Protein AF-A0A5E6NV94-F1 (afdb_monomer)

Sequence (169 aa):
MAYGTLNKLSARTQDKKYQQLAQQLLSSFSTQINQAPSAHASIVKNYSNKQQGALTKTVYAYDGRIKIQSNHNQVILNIEKGWHINANKVLQKSSIATQLLSDNIKTINYPQAKRINLGFSQEKLAVYDEKITFNFSLKDEKFALAKLTLQACSDKVCLPPQQITLLLN

Foldseek 3Di:
DLLLVLVQQCQQAVDCVSVVVSVVVCVVCVVVCVVCVPVVVVNVVSVCCVVVPPQDQWDAPDNRQWIWGADAQKIKIFGHPQKKKADQDWPDPPHDHWDKDWPFWPDKDWDAFDWDDQPPDPDITTIGHGMTMIGTDTNDDDKTWIWTWIWMDGSPDIDDIDIDIHIHD

Radius of gyration: 18.82 Å; Cα contacts (8 Å, |Δi|>4): 315; chains: 1; bounding box: 45×42×49 Å

Solvent-accessible surface area (backbone atoms only — not comparable to full-atom values): 9165 Å² total; per-residue (Å²): 98,67,54,48,50,24,47,51,49,18,69,31,59,69,43,62,66,32,47,52,53,29,49,53,53,50,62,76,43,42,69,58,37,72,77,38,47,76,86,33,41,61,50,54,52,42,49,49,29,66,77,73,56,64,90,47,49,64,52,58,42,78,64,51,44,29,40,38,32,44,43,7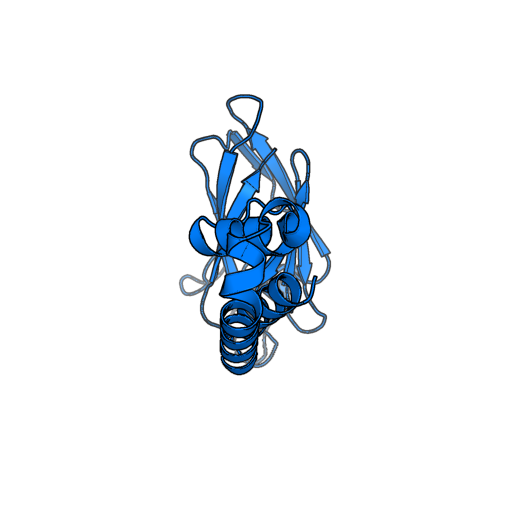7,41,31,40,38,38,42,32,38,89,74,37,33,30,38,16,66,68,54,71,52,92,88,56,57,43,32,43,80,46,42,95,47,55,64,46,76,48,71,64,87,61,47,77,43,76,45,96,88,45,97,56,64,41,27,27,44,50,44,74,47,56,34,40,44,42,57,69,63,96,71,64,40,71,28,43,37,34,38,24,46,29,45,84,86,52,70,54,77,71,46,80,42,82,38,50,42,64

Secondary structure (DSSP, 8-state):
-HHHHHHHHHHHH--HHHHHHHHHHHHHTHHHHHH-TTTTHHHHHHHHHHHH----SEEEEGGGTEEEEEETTEEEEEEPTT-EEE-SS-SSTTS---EEE-TTEEEEEPPPPEEE--TT-SS-EEEEESEEEEEEEESSSS-EEEEEEE-EE-SS-BPPPEEEEEEE-

Nearest PDB structures (foldseek):
  1jzd-assembly1_C  TM=7.364E-01  e=5.173E-06  Escherichia coli
  6c29-assembly3_C  TM=7.016E-01  e=5.826E-05  Proteus mirabilis HI4320
  5ln8-assembly2_B  TM=3.111E-01  e=1.884E-02  Yersinia enterocolitica
  4weu-assembly1_B  TM=4.042E-01  e=4.843E-01  Escherichia coli
  7u06-assembly1_c  TM=2.983E-01  e=1.815E+00  Saccharomyces cerevisiae

Structure (mmCIF, N/CA/C/O backbone):
data_AF-A0A5E6NV94-F1
#
_entry.id   AF-A0A5E6NV94-F1
#
loop_
_atom_site.group_PDB
_atom_site.id
_atom_site.type_symbol
_atom_site.label_atom_id
_atom_site.label_alt_id
_atom_site.label_comp_id
_atom_site.label_asym_id
_atom_site.label_entity_id
_atom_site.label_seq_id
_atom_site.pdbx_PDB_ins_code
_atom_site.Cartn_x
_atom_site.Cartn_y
_atom_site.Cartn_z
_atom_site.occupancy
_atom_site.B_iso_or_equiv
_atom_site.auth_seq_id
_atom_site.auth_comp_id
_atom_site.auth_asym_id
_atom_site.auth_atom_id
_atom_site.pdbx_PDB_model_num
ATOM 1 N N . MET A 1 1 ? 10.518 -8.932 -20.656 1.00 71.38 1 MET A N 1
ATOM 2 C CA . MET A 1 1 ? 9.073 -9.168 -20.414 1.00 71.38 1 MET A CA 1
ATOM 3 C C . MET A 1 1 ? 8.847 -10.242 -19.341 1.00 71.38 1 MET A C 1
ATOM 5 O O . MET A 1 1 ? 8.480 -9.866 -18.236 1.00 71.38 1 MET A O 1
ATOM 9 N N . ALA A 1 2 ? 9.158 -11.526 -19.579 1.00 89.06 2 ALA A N 1
ATOM 10 C CA . ALA A 1 2 ? 8.872 -12.619 -18.629 1.00 89.06 2 ALA A CA 1
ATOM 11 C C . ALA A 1 2 ? 9.585 -12.513 -17.259 1.00 89.06 2 ALA A C 1
ATOM 13 O O . ALA A 1 2 ? 8.926 -12.624 -16.228 1.00 89.06 2 ALA A O 1
ATOM 14 N N . TYR A 1 3 ? 10.891 -12.202 -17.223 1.00 91.00 3 TYR A N 1
ATOM 15 C CA . TYR A 1 3 ? 11.650 -12.041 -15.965 1.00 91.00 3 TYR A CA 1
ATOM 16 C C . TYR A 1 3 ? 11.013 -11.009 -15.017 1.00 91.00 3 TYR A C 1
ATOM 18 O O . TYR A 1 3 ? 10.842 -11.254 -13.824 1.00 91.00 3 TYR A O 1
ATOM 26 N N . GLY A 1 4 ? 10.615 -9.852 -15.556 1.00 89.19 4 GLY A N 1
ATOM 27 C CA . GLY A 1 4 ? 9.943 -8.807 -14.781 1.00 89.19 4 GLY A CA 1
ATOM 28 C C . GLY A 1 4 ? 8.589 -9.264 -14.229 1.00 89.19 4 GLY A C 1
ATOM 29 O O . GLY A 1 4 ? 8.284 -8.999 -13.069 1.00 89.19 4 GLY A O 1
ATOM 30 N N . THR A 1 5 ? 7.795 -9.984 -15.026 1.00 92.12 5 THR A N 1
ATOM 31 C CA . THR A 1 5 ? 6.498 -10.533 -14.597 1.00 92.12 5 THR A CA 1
ATOM 32 C C . THR A 1 5 ? 6.652 -11.548 -13.468 1.00 92.12 5 THR A C 1
ATOM 34 O O . THR A 1 5 ? 5.945 -11.448 -12.470 1.00 92.12 5 THR A O 1
ATOM 37 N N . LEU A 1 6 ? 7.606 -12.474 -13.576 1.00 93.94 6 LEU A N 1
ATOM 38 C CA . LEU A 1 6 ? 7.859 -13.486 -12.547 1.00 93.94 6 LEU A CA 1
ATOM 39 C C . LEU A 1 6 ? 8.279 -12.852 -11.215 1.00 93.94 6 LEU A C 1
ATOM 41 O O . LEU A 1 6 ? 7.753 -13.215 -10.167 1.00 93.94 6 LEU A O 1
ATOM 45 N N . ASN A 1 7 ? 9.143 -11.833 -11.243 1.00 90.12 7 ASN A N 1
ATOM 46 C CA . ASN A 1 7 ? 9.500 -11.103 -10.023 1.00 90.12 7 ASN A CA 1
ATOM 47 C C . ASN A 1 7 ? 8.309 -10.358 -9.409 1.00 90.12 7 ASN A C 1
ATOM 49 O O . ASN A 1 7 ? 8.166 -10.351 -8.189 1.00 90.12 7 ASN A O 1
ATOM 53 N N . LYS A 1 8 ? 7.428 -9.769 -10.230 1.00 89.50 8 LYS A N 1
ATOM 54 C CA . LYS A 1 8 ? 6.193 -9.133 -9.742 1.00 89.50 8 LYS A CA 1
ATOM 55 C C . LYS A 1 8 ? 5.244 -10.146 -9.100 1.00 89.50 8 LYS A C 1
ATOM 57 O O . LYS A 1 8 ? 4.669 -9.845 -8.061 1.00 89.50 8 LYS A O 1
ATOM 62 N N . LEU A 1 9 ? 5.085 -11.328 -9.696 1.00 91.19 9 LEU A N 1
ATOM 63 C CA . LEU A 1 9 ? 4.256 -12.402 -9.140 1.00 91.19 9 LEU A CA 1
ATOM 64 C C . LEU A 1 9 ? 4.828 -12.931 -7.826 1.00 91.19 9 LEU A C 1
ATOM 66 O O . LEU A 1 9 ? 4.081 -13.060 -6.861 1.00 91.19 9 LEU A O 1
ATOM 70 N N . SER A 1 10 ? 6.142 -13.157 -7.766 1.00 90.44 10 SER A N 1
ATOM 71 C CA . SER A 1 10 ? 6.836 -13.563 -6.541 1.00 90.44 10 SER A CA 1
ATOM 72 C C . SER A 1 10 ? 6.648 -12.539 -5.419 1.00 90.44 10 SER A C 1
ATOM 74 O O . SER A 1 10 ? 6.201 -12.902 -4.339 1.00 90.44 10 SER A O 1
ATOM 76 N N . ALA A 1 11 ? 6.894 -11.251 -5.688 1.00 84.75 11 ALA A N 1
ATOM 77 C CA . ALA A 1 11 ? 6.720 -10.191 -4.694 1.00 84.75 11 ALA A CA 1
ATOM 78 C C . ALA A 1 11 ? 5.261 -10.038 -4.243 1.00 84.75 11 ALA A C 1
ATOM 80 O O . ALA A 1 11 ? 5.000 -9.750 -3.078 1.00 84.75 11 ALA A O 1
ATOM 81 N N . ARG A 1 12 ? 4.307 -10.231 -5.161 1.00 88.06 12 ARG A N 1
ATOM 82 C CA . ARG A 1 12 ? 2.884 -10.144 -4.846 1.00 88.06 12 ARG A CA 1
ATOM 83 C C . ARG A 1 12 ? 2.443 -11.306 -3.970 1.00 88.06 12 ARG A C 1
ATOM 85 O O . ARG A 1 12 ? 1.905 -11.033 -2.919 1.00 88.06 12 ARG A O 1
ATOM 92 N N . THR A 1 13 ? 2.665 -12.543 -4.411 1.00 88.06 13 THR A N 1
ATOM 93 C CA . THR A 1 13 ? 2.068 -13.771 -3.843 1.00 88.06 13 THR A CA 1
ATOM 94 C C . THR A 1 13 ? 2.914 -14.461 -2.776 1.00 88.06 13 THR A C 1
ATOM 96 O O . THR A 1 13 ? 2.458 -15.426 -2.176 1.00 88.06 13 THR A O 1
ATOM 99 N N . GLN A 1 14 ? 4.178 -14.054 -2.618 1.00 82.75 14 GLN A N 1
ATOM 100 C CA . GLN A 1 14 ? 5.177 -14.736 -1.785 1.00 82.75 14 GLN A CA 1
ATOM 101 C C . GLN A 1 14 ? 5.457 -16.202 -2.184 1.00 82.75 14 GLN A C 1
ATOM 103 O O . GLN A 1 14 ? 6.173 -16.914 -1.478 1.00 82.75 14 GLN A O 1
ATOM 108 N N . ASP A 1 15 ? 4.968 -16.658 -3.344 1.00 90.94 15 ASP A N 1
ATOM 109 C CA . ASP A 1 15 ? 5.243 -17.998 -3.858 1.00 90.94 15 ASP A CA 1
ATOM 110 C C . ASP A 1 15 ? 6.668 -18.075 -4.440 1.00 90.94 15 ASP A C 1
ATOM 112 O O . ASP A 1 15 ? 7.033 -17.396 -5.414 1.00 90.94 15 ASP A O 1
ATOM 116 N N . LYS A 1 16 ? 7.484 -18.947 -3.834 1.00 90.88 16 LYS A N 1
ATOM 117 C CA . LYS A 1 16 ? 8.885 -19.188 -4.209 1.00 90.88 16 LYS A CA 1
ATOM 118 C C . LYS A 1 16 ? 9.030 -19.768 -5.615 1.00 90.88 16 LYS A C 1
ATOM 120 O O . LYS A 1 16 ? 10.075 -19.562 -6.235 1.00 90.88 16 LYS A O 1
ATOM 125 N N . LYS A 1 17 ? 8.000 -20.419 -6.163 1.00 96.00 17 LYS A N 1
ATOM 126 C CA . LYS A 1 17 ? 8.008 -20.956 -7.530 1.00 96.00 17 LYS A CA 1
ATOM 127 C C . LYS A 1 17 ? 8.316 -19.868 -8.554 1.00 96.00 17 LYS A C 1
ATOM 129 O O . LYS A 1 17 ? 9.139 -20.066 -9.443 1.00 96.00 17 LYS A O 1
ATOM 134 N N . TYR A 1 18 ? 7.712 -18.687 -8.418 1.00 94.88 18 TYR A N 1
ATOM 135 C CA . TYR A 1 18 ? 7.960 -17.582 -9.347 1.00 94.88 18 TYR A CA 1
ATOM 136 C C . TYR A 1 18 ? 9.384 -17.034 -9.233 1.00 94.88 18 TYR A C 1
ATOM 138 O O . TYR A 1 18 ? 9.974 -16.643 -10.241 1.00 94.88 18 TYR A O 1
ATOM 146 N N . GLN A 1 19 ? 9.961 -17.039 -8.029 1.00 91.62 19 GLN A N 1
ATOM 147 C CA . GLN A 1 19 ? 11.359 -16.667 -7.832 1.00 91.62 19 GLN A CA 1
ATOM 148 C C . GLN A 1 19 ? 12.303 -17.666 -8.510 1.00 91.62 19 GLN A C 1
ATOM 150 O O . GLN A 1 19 ? 13.243 -17.241 -9.183 1.00 91.62 19 GLN A O 1
ATOM 155 N N . GLN A 1 20 ? 12.041 -18.967 -8.368 1.00 95.00 20 GLN A N 1
ATOM 156 C CA . GLN A 1 20 ? 12.821 -20.026 -9.012 1.00 95.00 20 GLN A CA 1
ATOM 157 C C . GLN A 1 20 ? 12.749 -19.920 -10.537 1.00 95.00 20 GLN A C 1
ATOM 159 O O . GLN A 1 20 ? 13.785 -19.893 -11.196 1.00 95.00 20 GLN A O 1
ATOM 164 N N . LEU A 1 21 ? 11.547 -19.747 -11.094 1.00 96.56 21 LEU A N 1
ATOM 165 C CA . LEU A 1 21 ? 11.356 -19.536 -12.532 1.00 96.56 21 LEU A CA 1
ATOM 166 C C . LEU A 1 21 ? 12.090 -18.279 -13.027 1.00 96.56 21 LEU A C 1
ATOM 168 O O . LEU A 1 21 ? 12.693 -18.296 -14.098 1.00 96.56 21 LEU A O 1
ATOM 172 N N . ALA A 1 22 ? 12.076 -17.184 -12.256 1.00 94.38 22 ALA A N 1
ATOM 173 C CA . ALA A 1 22 ? 12.803 -15.967 -12.617 1.00 94.38 22 ALA A CA 1
ATOM 174 C C . ALA A 1 22 ? 14.323 -16.195 -12.649 1.00 94.38 22 ALA A C 1
ATOM 176 O O . ALA A 1 22 ? 14.994 -15.682 -13.544 1.00 94.38 22 ALA A O 1
ATOM 177 N N . GLN A 1 23 ? 14.861 -16.956 -11.691 1.00 93.06 23 GLN A N 1
ATOM 178 C CA . GLN A 1 23 ? 16.282 -17.311 -11.643 1.00 93.06 23 GLN A CA 1
ATOM 179 C C . GLN A 1 23 ? 16.667 -18.236 -12.800 1.00 93.06 23 GLN A C 1
ATOM 181 O O . GLN A 1 23 ? 17.631 -17.942 -13.497 1.00 93.06 23 GLN A O 1
ATOM 186 N N . GLN A 1 24 ? 15.878 -19.276 -13.075 1.00 95.31 24 GLN A N 1
ATOM 187 C CA . GLN A 1 24 ? 16.098 -20.182 -14.208 1.00 95.31 24 GLN A CA 1
ATOM 188 C C . GLN A 1 24 ? 16.103 -19.438 -15.545 1.00 95.31 24 GLN A C 1
ATOM 190 O O . GLN A 1 24 ? 16.981 -19.661 -16.381 1.00 95.31 24 GLN A O 1
ATOM 195 N N . LEU A 1 25 ? 15.159 -18.510 -15.732 1.00 93.94 25 LEU A N 1
ATOM 196 C CA . LEU A 1 25 ? 15.114 -17.669 -16.921 1.00 93.94 25 LEU A CA 1
ATOM 197 C C . LEU A 1 25 ? 16.363 -16.783 -17.022 1.00 93.94 25 LEU A C 1
ATOM 199 O O . LEU A 1 25 ? 16.961 -16.696 -18.086 1.00 93.94 25 LEU A O 1
ATOM 203 N N . LEU A 1 26 ? 16.792 -16.147 -15.930 1.00 92.56 26 LEU A N 1
ATOM 204 C CA . LEU A 1 26 ? 18.000 -15.319 -15.943 1.00 92.56 26 LEU A CA 1
ATOM 205 C C . LEU A 1 26 ? 19.254 -16.142 -16.282 1.00 92.56 26 LEU A C 1
ATOM 207 O O . LEU A 1 26 ? 20.058 -15.708 -17.101 1.00 92.56 26 LEU A O 1
ATOM 211 N N . SER A 1 27 ? 19.394 -17.335 -15.699 1.00 93.25 27 SER A N 1
ATOM 212 C CA . SER A 1 27 ? 20.512 -18.244 -15.968 1.00 93.25 27 SER A CA 1
ATOM 213 C C . SER A 1 27 ? 20.540 -18.703 -17.426 1.00 93.25 27 SER A C 1
ATOM 215 O O . SER A 1 27 ? 21.598 -18.651 -18.052 1.00 93.25 27 SER A O 1
ATOM 217 N N . SER A 1 28 ? 19.383 -19.068 -17.989 1.00 94.06 28 SER A N 1
ATOM 218 C CA . SER A 1 28 ? 19.269 -19.573 -19.369 1.00 94.06 28 SER A CA 1
ATOM 219 C C . SER A 1 28 ? 19.654 -18.531 -20.427 1.00 94.06 28 SER A C 1
ATOM 221 O O . SER A 1 28 ? 20.147 -18.891 -21.489 1.00 94.06 28 SER A O 1
ATOM 223 N N . PHE A 1 29 ? 19.463 -17.241 -20.131 1.00 91.12 29 PHE A N 1
ATOM 224 C CA . PHE A 1 29 ? 19.753 -16.129 -21.046 1.00 91.12 29 PHE A CA 1
ATOM 225 C C . PHE A 1 29 ? 21.039 -15.360 -20.687 1.00 91.12 29 PHE A C 1
ATOM 227 O O . PHE A 1 29 ? 21.355 -14.354 -21.321 1.00 91.12 29 PHE A O 1
ATOM 234 N N . SER A 1 30 ? 21.799 -15.804 -19.680 1.00 92.06 30 SER A N 1
ATOM 235 C CA . SER A 1 30 ? 22.941 -15.060 -19.122 1.00 92.06 30 SER A CA 1
ATOM 236 C C . SER A 1 30 ? 24.011 -14.705 -20.163 1.00 92.06 30 SER A C 1
ATOM 238 O O . SER A 1 30 ? 24.410 -13.545 -20.266 1.00 92.06 30 SER A O 1
ATOM 240 N N . THR A 1 31 ? 24.415 -15.664 -20.998 1.00 94.69 31 THR A N 1
ATOM 241 C CA . THR A 1 31 ? 25.402 -15.445 -22.067 1.00 94.69 31 THR A CA 1
ATOM 242 C C . THR A 1 31 ? 24.922 -14.415 -23.090 1.00 94.69 31 THR A C 1
ATOM 244 O O . THR A 1 31 ? 25.665 -13.504 -23.443 1.00 94.69 31 THR A O 1
ATOM 247 N N . GLN A 1 32 ? 23.663 -14.506 -23.523 1.00 93.31 32 GLN A N 1
ATOM 248 C CA . GLN A 1 32 ? 23.080 -13.593 -24.514 1.00 93.31 32 GLN A CA 1
ATOM 249 C C . GLN A 1 32 ? 22.924 -12.171 -23.959 1.00 93.31 32 GLN A C 1
ATOM 251 O O . GLN A 1 32 ? 23.158 -11.195 -24.672 1.00 93.31 32 GLN A O 1
ATOM 256 N N . ILE A 1 33 ? 22.581 -12.044 -22.672 1.00 92.38 33 ILE A N 1
ATOM 257 C CA . ILE A 1 33 ? 22.523 -10.754 -21.975 1.00 92.38 33 ILE A CA 1
ATOM 258 C C . ILE A 1 33 ? 23.914 -10.122 -21.917 1.00 92.38 33 ILE A C 1
ATOM 260 O O . ILE A 1 33 ? 24.035 -8.934 -22.195 1.00 92.38 33 ILE A O 1
ATOM 264 N N . ASN A 1 34 ? 24.954 -10.896 -21.596 1.00 92.00 34 ASN A N 1
ATOM 265 C CA . ASN A 1 34 ? 26.326 -10.386 -21.523 1.00 92.00 34 ASN A CA 1
ATOM 266 C C . ASN A 1 34 ? 26.868 -9.966 -22.898 1.00 92.00 34 ASN A C 1
ATOM 268 O O . ASN A 1 34 ? 27.568 -8.964 -22.994 1.00 92.00 34 ASN A O 1
ATOM 272 N N . GLN A 1 35 ? 26.528 -10.704 -23.958 1.00 95.44 35 GLN A N 1
ATOM 273 C CA . GLN A 1 35 ? 26.955 -10.399 -25.328 1.00 95.44 35 GLN A CA 1
ATOM 274 C C . GLN A 1 35 ? 26.223 -9.192 -25.928 1.00 95.44 35 GLN A C 1
ATOM 276 O O . GLN A 1 35 ? 26.827 -8.408 -26.655 1.00 95.44 35 GLN A O 1
ATOM 281 N N . ALA A 1 36 ? 24.931 -9.023 -25.627 1.00 93.56 36 ALA A N 1
ATOM 282 C CA . ALA A 1 36 ? 24.119 -7.918 -26.133 1.00 93.56 36 ALA A CA 1
ATOM 283 C C . ALA A 1 36 ? 23.174 -7.352 -25.049 1.00 93.56 36 ALA A C 1
ATOM 285 O O . ALA A 1 36 ? 21.957 -7.591 -25.089 1.00 93.56 36 ALA A O 1
ATOM 286 N N . PRO A 1 37 ? 23.693 -6.559 -24.089 1.00 87.81 37 PRO A N 1
ATOM 287 C CA . PRO A 1 37 ? 22.893 -6.035 -22.979 1.00 87.81 37 PRO A CA 1
ATOM 288 C C . PRO A 1 37 ? 21.750 -5.120 -23.429 1.00 87.81 37 PRO A C 1
ATOM 290 O O . PRO A 1 37 ? 20.662 -5.157 -22.855 1.00 87.81 37 PRO A O 1
ATOM 293 N N . SER A 1 38 ? 21.969 -4.321 -24.478 1.00 90.94 38 SER A N 1
ATOM 294 C CA . SER A 1 38 ? 20.970 -3.397 -25.033 1.00 90.94 38 SER A CA 1
ATOM 295 C C . SER A 1 38 ? 19.784 -4.132 -25.664 1.00 90.94 38 SER A C 1
ATOM 297 O O . SER A 1 38 ? 18.638 -3.750 -25.426 1.00 90.94 38 SER A O 1
ATOM 299 N N . ALA A 1 39 ? 20.030 -5.245 -26.365 1.00 91.69 39 ALA A N 1
ATOM 300 C CA . ALA A 1 39 ? 18.979 -6.119 -26.897 1.00 91.69 39 ALA A CA 1
ATOM 301 C C . ALA A 1 39 ? 18.122 -6.753 -25.781 1.00 91.69 39 ALA A C 1
ATOM 303 O O . ALA A 1 39 ? 16.958 -7.092 -25.989 1.00 91.69 39 ALA A O 1
ATOM 304 N N . HIS A 1 40 ? 18.669 -6.840 -24.564 1.00 90.88 40 HIS A N 1
ATOM 305 C CA . HIS A 1 40 ? 18.010 -7.382 -23.377 1.00 90.88 40 HIS A CA 1
ATOM 306 C C . HIS A 1 40 ? 17.746 -6.320 -22.299 1.00 90.88 40 HIS A C 1
ATOM 308 O O . HIS A 1 40 ? 17.541 -6.663 -21.129 1.00 90.88 40 HIS A O 1
ATOM 314 N N . ALA A 1 41 ? 17.676 -5.035 -22.671 1.00 89.62 41 ALA A N 1
ATOM 315 C CA . ALA A 1 41 ? 17.557 -3.915 -21.732 1.00 89.62 41 ALA A CA 1
ATOM 316 C C . ALA A 1 41 ? 16.384 -4.067 -20.746 1.00 89.62 41 ALA A C 1
ATOM 318 O O . ALA A 1 41 ? 16.473 -3.669 -19.586 1.00 89.62 41 ALA A O 1
ATOM 319 N N . SER A 1 42 ? 15.288 -4.712 -21.169 1.00 89.06 42 SER A N 1
ATOM 320 C CA . SER A 1 42 ? 14.162 -5.046 -20.288 1.00 89.06 42 SER A CA 1
ATOM 321 C C . SER A 1 42 ? 14.576 -5.953 -19.123 1.00 89.06 42 SER A C 1
ATOM 323 O O . SER A 1 42 ? 14.164 -5.707 -17.989 1.00 89.06 42 SER A O 1
ATOM 325 N N . ILE A 1 43 ? 15.369 -7.000 -19.368 1.00 89.50 43 ILE A N 1
ATOM 326 C CA . ILE A 1 43 ? 15.832 -7.920 -18.319 1.00 89.50 43 ILE A CA 1
ATOM 327 C C . ILE A 1 43 ? 16.808 -7.192 -17.399 1.00 89.50 43 ILE A C 1
ATOM 329 O O . ILE A 1 43 ? 16.603 -7.217 -16.189 1.00 89.50 43 ILE A O 1
ATOM 333 N N . VAL A 1 44 ? 17.779 -6.468 -17.963 1.00 88.56 44 VAL A N 1
ATOM 334 C CA . VAL A 1 44 ? 18.774 -5.695 -17.200 1.00 88.56 44 VAL A CA 1
ATOM 335 C C . VAL A 1 44 ? 18.099 -4.676 -16.278 1.00 88.56 44 VAL A C 1
ATOM 337 O O . VAL A 1 44 ? 18.355 -4.666 -15.075 1.00 88.56 44 VAL A O 1
ATOM 340 N N . LYS A 1 45 ? 17.147 -3.891 -16.800 1.00 88.50 45 LYS A N 1
ATOM 341 C CA . LYS A 1 45 ? 16.356 -2.936 -16.010 1.00 88.50 45 LYS A CA 1
ATOM 342 C C . LYS A 1 45 ? 15.591 -3.621 -14.881 1.00 88.50 45 LYS A C 1
ATOM 344 O O . LYS A 1 45 ? 15.623 -3.162 -13.747 1.00 88.50 45 LYS A O 1
ATOM 349 N N . ASN A 1 46 ? 14.888 -4.718 -15.168 1.00 88.00 46 ASN A N 1
ATOM 350 C CA . ASN A 1 46 ? 14.122 -5.427 -14.139 1.00 88.00 46 ASN A CA 1
ATOM 351 C C . ASN A 1 46 ? 15.029 -6.126 -13.111 1.00 88.00 46 ASN A C 1
ATOM 353 O O . ASN A 1 46 ? 14.619 -6.290 -11.965 1.00 88.00 46 ASN A O 1
ATOM 357 N N . TYR A 1 47 ? 16.240 -6.537 -13.496 1.00 87.94 47 TYR A N 1
ATOM 358 C CA . TYR A 1 47 ? 17.235 -7.104 -12.589 1.00 87.94 47 TYR A CA 1
ATOM 359 C C . TYR A 1 47 ? 17.785 -6.036 -11.642 1.00 87.94 47 TYR A C 1
ATOM 361 O O . TYR A 1 47 ? 17.707 -6.216 -10.430 1.00 87.94 47 TYR A O 1
ATOM 369 N N . SER A 1 48 ? 18.228 -4.894 -12.177 1.00 85.56 48 SER A N 1
ATOM 370 C CA . SER A 1 48 ? 18.647 -3.730 -11.383 1.00 85.56 48 SER A CA 1
ATOM 371 C C . SER A 1 48 ? 17.536 -3.277 -10.430 1.00 85.56 48 SER A C 1
ATOM 373 O O . SER A 1 48 ? 17.768 -3.197 -9.228 1.00 85.56 48 SER A O 1
ATOM 375 N N . ASN A 1 49 ? 16.301 -3.134 -10.922 1.00 84.31 49 ASN A N 1
ATOM 376 C CA . ASN A 1 49 ? 15.130 -2.808 -10.103 1.00 84.31 49 ASN A CA 1
ATOM 377 C C . ASN A 1 49 ? 14.875 -3.814 -8.968 1.00 84.31 49 ASN A C 1
ATOM 379 O O . ASN A 1 49 ? 14.394 -3.429 -7.908 1.00 84.31 49 ASN A O 1
ATOM 383 N N . LYS A 1 50 ? 15.138 -5.109 -9.181 1.00 80.81 50 LYS A N 1
ATOM 384 C CA . LYS A 1 50 ? 14.990 -6.123 -8.128 1.00 80.81 50 LYS A CA 1
ATOM 385 C C . LYS A 1 50 ? 16.065 -5.970 -7.053 1.00 80.81 50 LYS A C 1
ATOM 387 O O . LYS A 1 50 ? 15.747 -6.111 -5.880 1.00 80.81 50 LYS A O 1
ATOM 392 N N . GLN A 1 51 ? 17.307 -5.698 -7.455 1.00 78.94 51 GLN A N 1
ATOM 393 C CA . GLN A 1 51 ? 18.441 -5.574 -6.535 1.00 78.94 51 GLN A CA 1
ATOM 394 C C . GLN A 1 51 ? 18.409 -4.268 -5.736 1.00 78.94 51 GLN A C 1
ATOM 396 O O . GLN A 1 51 ? 18.702 -4.261 -4.548 1.00 78.94 51 GLN A O 1
ATOM 401 N N . GLN A 1 52 ? 18.042 -3.164 -6.385 1.00 73.88 52 GLN A N 1
ATOM 402 C CA . GLN A 1 52 ? 18.080 -1.816 -5.806 1.00 73.88 52 GLN A CA 1
ATOM 403 C C . GLN A 1 52 ? 16.719 -1.355 -5.263 1.00 73.88 52 GLN A C 1
ATOM 405 O O . GLN A 1 52 ? 16.628 -0.309 -4.628 1.00 73.88 52 GLN A O 1
ATOM 410 N N . GLY A 1 53 ? 15.658 -2.130 -5.502 1.00 66.12 53 GLY A N 1
ATOM 411 C CA . GLY A 1 53 ? 14.283 -1.702 -5.277 1.00 66.12 53 GLY A CA 1
ATOM 412 C C . GLY A 1 53 ? 13.761 -0.861 -6.444 1.00 66.12 53 GLY A C 1
ATOM 413 O O . GLY A 1 53 ? 14.437 0.006 -6.993 1.00 66.12 53 GLY A O 1
ATOM 414 N N . ALA A 1 54 ? 12.527 -1.130 -6.861 1.00 66.06 54 ALA A N 1
ATOM 415 C CA . ALA A 1 54 ? 11.903 -0.407 -7.956 1.00 66.06 54 ALA A CA 1
ATOM 416 C C . ALA A 1 54 ? 11.160 0.823 -7.414 1.00 66.06 54 ALA A C 1
ATOM 418 O O . ALA A 1 54 ? 10.223 0.679 -6.627 1.00 66.06 54 ALA A O 1
ATOM 419 N N . LEU A 1 55 ? 11.506 2.022 -7.892 1.00 66.69 55 LEU A N 1
ATOM 420 C CA . LEU A 1 55 ? 10.726 3.244 -7.658 1.00 66.69 55 LEU A CA 1
ATOM 421 C C . LEU A 1 55 ? 9.453 3.214 -8.514 1.00 66.69 55 LEU A C 1
ATOM 423 O O . LEU A 1 55 ? 9.350 3.858 -9.558 1.00 66.69 55 LEU A O 1
ATOM 427 N N . THR A 1 56 ? 8.494 2.378 -8.126 1.00 73.31 56 THR A N 1
ATOM 428 C CA . THR A 1 56 ? 7.223 2.252 -8.841 1.00 73.31 56 THR A CA 1
ATOM 429 C C . THR A 1 56 ? 6.162 3.129 -8.195 1.00 73.31 56 THR A C 1
ATOM 431 O O . THR A 1 56 ? 6.035 3.177 -6.974 1.00 73.31 56 THR A O 1
ATOM 434 N N . LYS A 1 57 ? 5.328 3.750 -9.029 1.00 85.62 57 LYS A N 1
ATOM 435 C CA . LYS A 1 57 ? 4.107 4.431 -8.582 1.00 85.62 57 LYS A CA 1
ATOM 436 C C . LYS A 1 57 ? 2.980 3.464 -8.223 1.00 85.62 57 LYS A C 1
ATOM 438 O O . LYS A 1 57 ? 1.895 3.907 -7.875 1.00 85.62 57 LYS A O 1
ATOM 443 N N . THR A 1 58 ? 3.161 2.151 -8.376 1.00 90.69 58 THR A N 1
ATOM 444 C CA . THR A 1 58 ? 2.121 1.160 -8.076 1.00 90.69 58 THR A CA 1
ATOM 445 C C . THR A 1 58 ? 2.732 -0.081 -7.461 1.00 90.69 58 THR A C 1
ATOM 447 O O . THR A 1 58 ? 3.434 -0.833 -8.134 1.00 90.69 58 THR A O 1
ATOM 450 N N . VAL A 1 59 ? 2.383 -0.322 -6.207 1.00 91.56 59 VAL A N 1
ATOM 451 C CA . VAL A 1 59 ? 2.812 -1.480 -5.428 1.00 91.56 59 VAL A CA 1
ATOM 452 C C . VAL A 1 59 ? 1.593 -2.250 -4.931 1.00 91.56 59 VAL A C 1
ATOM 454 O O . VAL A 1 59 ? 0.459 -1.769 -4.990 1.00 91.56 59 VAL A O 1
ATOM 457 N N . TYR A 1 60 ? 1.826 -3.473 -4.475 1.00 92.62 60 TYR A N 1
ATOM 458 C CA . TYR A 1 60 ? 0.786 -4.353 -3.965 1.00 92.62 60 TYR A CA 1
ATOM 459 C C . TYR A 1 60 ? 1.185 -4.861 -2.586 1.00 92.62 60 TYR A C 1
ATOM 461 O O . TYR A 1 60 ? 2.358 -5.149 -2.363 1.00 92.62 60 TYR A O 1
ATOM 469 N N . ALA A 1 61 ? 0.205 -4.983 -1.700 1.00 93.12 61 ALA A N 1
ATOM 470 C CA . ALA A 1 61 ? 0.351 -5.575 -0.378 1.00 93.12 61 ALA A CA 1
ATOM 471 C C . ALA A 1 61 ? -0.581 -6.781 -0.243 1.00 93.12 61 ALA A C 1
ATOM 473 O O . ALA A 1 61 ? -1.567 -6.885 -0.984 1.00 93.12 61 ALA A O 1
ATOM 474 N N . TYR A 1 62 ? -0.271 -7.659 0.713 1.00 94.06 62 TYR A N 1
ATOM 475 C CA . TYR A 1 62 ? -1.114 -8.799 1.094 1.00 94.06 62 TYR A CA 1
ATOM 476 C C . TYR A 1 62 ? -1.608 -9.627 -0.090 1.00 94.06 62 TYR A C 1
ATOM 478 O O . TYR A 1 62 ? -2.801 -9.649 -0.366 1.00 94.06 62 TYR A O 1
ATOM 486 N N . ASP A 1 63 ? -0.711 -10.250 -0.850 1.00 88.50 63 ASP A N 1
ATOM 487 C CA . ASP A 1 63 ? -1.094 -11.124 -1.970 1.00 88.50 63 ASP A CA 1
ATOM 488 C C . ASP A 1 63 ? -1.895 -10.432 -3.081 1.00 88.50 63 ASP A C 1
ATOM 490 O O . ASP A 1 63 ? -2.551 -11.065 -3.902 1.00 88.50 63 ASP A O 1
ATOM 494 N N . GLY A 1 64 ? -1.787 -9.102 -3.166 1.00 89.12 64 GLY A N 1
ATOM 495 C CA . GLY A 1 64 ? -2.487 -8.296 -4.161 1.00 89.12 64 GLY A CA 1
ATOM 496 C C . GLY A 1 64 ? -3.854 -7.791 -3.721 1.00 89.12 64 GLY A C 1
ATOM 497 O O . GLY A 1 64 ? -4.460 -7.049 -4.494 1.00 89.12 64 GLY A O 1
ATOM 498 N N . ARG A 1 65 ? -4.284 -8.112 -2.496 1.00 95.50 65 ARG A N 1
ATOM 499 C CA . ARG A 1 65 ? -5.542 -7.653 -1.889 1.00 95.50 65 ARG A CA 1
ATOM 500 C C . ARG A 1 65 ? -5.608 -6.142 -1.749 1.00 95.50 65 ARG A C 1
ATOM 502 O O . ARG A 1 65 ? -6.691 -5.571 -1.722 1.00 95.50 65 ARG A O 1
ATOM 509 N N . ILE A 1 66 ? -4.452 -5.486 -1.659 1.00 97.56 66 ILE A N 1
ATOM 510 C CA . ILE A 1 66 ? -4.371 -4.029 -1.636 1.00 97.56 66 ILE A CA 1
ATOM 511 C C . ILE A 1 66 ? -3.457 -3.562 -2.760 1.00 97.56 66 ILE A C 1
ATOM 513 O O . ILE A 1 66 ? -2.268 -3.883 -2.795 1.00 97.56 66 ILE A O 1
ATOM 517 N N . LYS A 1 67 ? -4.012 -2.769 -3.676 1.00 97.06 67 LYS A N 1
ATOM 518 C CA . LYS A 1 67 ? -3.263 -2.028 -4.693 1.00 97.06 67 LYS A CA 1
ATOM 519 C C . LYS A 1 67 ? -3.029 -0.610 -4.197 1.00 97.06 67 LYS A C 1
ATOM 521 O O . LYS A 1 67 ? -3.993 0.117 -3.974 1.00 97.06 67 LYS A O 1
ATOM 526 N N . ILE A 1 68 ? -1.770 -0.205 -4.098 1.00 97.12 68 ILE A N 1
ATOM 527 C CA . ILE A 1 68 ? -1.359 1.116 -3.619 1.00 97.12 68 ILE A CA 1
ATOM 528 C C . ILE A 1 68 ? -0.757 1.879 -4.790 1.00 97.12 68 ILE A C 1
ATOM 530 O O . ILE A 1 68 ? 0.137 1.374 -5.470 1.00 97.12 68 ILE A O 1
ATOM 534 N N . GLN A 1 69 ? -1.241 3.090 -5.035 1.00 96.12 69 GLN A N 1
ATOM 535 C CA . GLN A 1 69 ? -0.766 3.959 -6.101 1.00 96.12 69 GLN A CA 1
ATOM 536 C C . GLN A 1 69 ? -0.308 5.291 -5.522 1.00 96.12 69 GLN A C 1
ATOM 538 O O . GLN A 1 69 ? -1.061 5.921 -4.790 1.00 96.12 69 GLN A O 1
ATOM 543 N N . SER A 1 70 ? 0.905 5.713 -5.865 1.00 93.88 70 SER A N 1
ATOM 544 C CA . SER A 1 70 ? 1.418 7.041 -5.536 1.00 93.88 70 SER A CA 1
ATOM 545 C C . SER A 1 70 ? 1.298 7.944 -6.759 1.00 93.88 70 SER A C 1
ATOM 547 O O . SER A 1 70 ? 1.883 7.669 -7.811 1.00 93.88 70 SER A O 1
ATOM 549 N N . ASN A 1 71 ? 0.499 8.991 -6.616 1.00 90.94 71 ASN A N 1
ATOM 550 C CA . ASN A 1 71 ? 0.259 10.045 -7.588 1.00 90.94 71 ASN A CA 1
ATOM 551 C C . ASN A 1 71 ? 0.737 11.381 -7.002 1.00 90.94 71 ASN A C 1
ATOM 553 O O . ASN A 1 71 ? 1.111 11.458 -5.834 1.00 90.94 71 ASN A O 1
ATOM 557 N N . HIS A 1 72 ? 0.671 12.442 -7.809 1.00 91.00 72 HIS A N 1
ATOM 558 C CA . HIS A 1 72 ? 1.002 13.784 -7.338 1.00 91.00 72 HIS A CA 1
ATOM 559 C C . HIS A 1 72 ? 0.124 14.171 -6.137 1.00 91.00 72 HIS A C 1
ATOM 561 O O . HIS A 1 72 ? -1.103 14.211 -6.264 1.00 91.00 72 HIS A O 1
ATOM 567 N N . ASN A 1 73 ? 0.750 14.400 -4.981 1.00 93.75 73 ASN A N 1
ATOM 568 C CA . ASN A 1 73 ? 0.117 14.738 -3.700 1.00 93.75 73 ASN A CA 1
ATOM 569 C C . ASN A 1 73 ? -0.927 13.729 -3.186 1.00 93.75 73 ASN A C 1
ATOM 571 O O . ASN A 1 73 ? -1.710 14.051 -2.287 1.00 93.75 73 ASN A O 1
ATOM 575 N N . GLN A 1 74 ? -0.968 12.507 -3.732 1.00 96.69 74 GLN A N 1
ATOM 576 C CA . GLN A 1 74 ? -1.977 11.505 -3.384 1.00 96.69 74 GLN A CA 1
ATOM 577 C C . GLN A 1 74 ? -1.414 10.090 -3.284 1.00 96.69 74 GLN A C 1
ATOM 579 O O . GLN A 1 74 ? -0.701 9.624 -4.167 1.00 96.69 74 GLN A O 1
ATOM 584 N N . VAL A 1 75 ? -1.836 9.351 -2.259 1.00 97.56 75 VAL A N 1
ATOM 585 C CA . VAL A 1 75 ? -1.679 7.894 -2.194 1.00 97.56 75 VAL A CA 1
ATOM 586 C C . VAL A 1 75 ? -3.065 7.258 -2.228 1.00 97.56 75 VAL A C 1
ATOM 588 O O . VAL A 1 75 ? -3.877 7.478 -1.335 1.00 97.56 75 VAL A O 1
ATOM 591 N N . ILE A 1 76 ? -3.348 6.476 -3.267 1.00 98.31 76 ILE A N 1
ATOM 592 C CA . ILE A 1 76 ? -4.637 5.811 -3.482 1.00 98.31 76 ILE A CA 1
ATOM 593 C C . ILE A 1 76 ? -4.489 4.331 -3.148 1.00 98.31 76 ILE A C 1
ATOM 595 O O . ILE A 1 76 ? -3.633 3.652 -3.716 1.00 98.31 76 ILE A O 1
ATOM 599 N N . LEU A 1 77 ? -5.342 3.815 -2.269 1.00 98.50 77 LEU A N 1
ATOM 600 C CA . LEU A 1 77 ? -5.407 2.396 -1.942 1.00 98.50 77 LEU A CA 1
ATOM 601 C C . LEU A 1 77 ? -6.730 1.844 -2.465 1.00 98.50 77 LEU A C 1
ATOM 603 O O . LEU A 1 77 ? -7.785 2.402 -2.185 1.00 98.50 77 LEU A O 1
ATOM 607 N N . ASN A 1 78 ? -6.666 0.754 -3.224 1.00 98.50 78 ASN A N 1
ATOM 608 C CA . ASN A 1 78 ? -7.830 -0.056 -3.571 1.00 98.50 78 ASN A CA 1
ATOM 609 C C . ASN A 1 78 ? -7.708 -1.370 -2.802 1.00 98.50 78 ASN A C 1
ATOM 611 O O . ASN A 1 78 ? -6.763 -2.127 -3.032 1.00 98.50 78 ASN A O 1
ATOM 615 N N . ILE A 1 79 ? -8.636 -1.591 -1.884 1.00 98.44 79 ILE A N 1
ATOM 616 C CA . ILE A 1 79 ? -8.712 -2.711 -0.956 1.00 98.44 79 ILE A CA 1
ATOM 617 C C . ILE A 1 79 ? -9.785 -3.669 -1.476 1.00 98.44 79 ILE A C 1
ATOM 619 O O . ILE A 1 79 ? -10.897 -3.259 -1.815 1.00 98.44 79 ILE A O 1
ATOM 623 N N . GLU A 1 80 ? -9.434 -4.945 -1.583 1.00 97.88 80 GLU A N 1
ATOM 624 C CA . GLU A 1 80 ? -10.332 -6.004 -2.031 1.00 97.88 80 GLU A CA 1
ATOM 625 C C . GLU A 1 80 ? -11.570 -6.105 -1.129 1.00 97.88 80 GLU A C 1
ATOM 627 O O . GLU A 1 80 ? -11.491 -5.971 0.093 1.00 97.88 80 GLU A O 1
ATOM 632 N N . LYS A 1 81 ? -12.731 -6.375 -1.734 1.00 96.62 81 LYS A N 1
ATOM 633 C CA . LYS A 1 81 ? -13.983 -6.574 -0.999 1.00 96.62 81 LYS A CA 1
ATOM 634 C C . LYS A 1 81 ? -13.818 -7.665 0.067 1.00 96.62 81 LYS A C 1
ATOM 636 O O . LYS A 1 81 ? -13.264 -8.726 -0.202 1.00 96.62 81 LYS A O 1
ATOM 641 N N . GLY A 1 82 ? -14.334 -7.406 1.268 1.00 94.81 82 GLY A N 1
ATOM 642 C CA . GLY A 1 82 ? -14.189 -8.301 2.424 1.00 94.81 82 GLY A CA 1
ATOM 643 C C . GLY A 1 82 ? -12.899 -8.091 3.225 1.00 94.81 82 GLY A C 1
ATOM 644 O O . GLY A 1 82 ? -12.754 -8.681 4.294 1.00 94.81 82 GLY A O 1
ATOM 645 N N . TRP A 1 83 ? -11.999 -7.221 2.760 1.00 96.94 83 TRP A N 1
ATOM 646 C CA . TRP A 1 83 ? -10.811 -6.788 3.489 1.00 96.94 83 TRP A CA 1
ATOM 647 C C . TRP A 1 83 ? -10.911 -5.321 3.899 1.00 96.94 83 TRP A C 1
ATOM 649 O O . TRP A 1 83 ? -11.587 -4.513 3.264 1.00 96.94 83 TRP A O 1
ATOM 659 N N . HIS A 1 84 ? -10.201 -4.979 4.966 1.00 96.94 84 HIS A N 1
ATOM 660 C CA . HIS A 1 84 ? -10.022 -3.618 5.449 1.00 96.94 84 HIS A CA 1
ATOM 661 C C . HIS A 1 84 ? -8.618 -3.448 6.034 1.00 96.94 84 HIS A C 1
ATOM 663 O O . HIS A 1 84 ? -7.933 -4.426 6.334 1.00 96.94 84 HIS A O 1
ATOM 669 N N . ILE A 1 85 ? -8.191 -2.202 6.214 1.00 97.81 85 ILE A N 1
ATOM 670 C CA . ILE A 1 85 ? -7.015 -1.847 7.012 1.00 97.81 85 ILE A CA 1
ATOM 671 C C . ILE A 1 85 ? -7.429 -0.993 8.203 1.00 97.81 85 ILE A C 1
ATOM 673 O O . ILE A 1 85 ? -8.401 -0.241 8.127 1.00 97.81 85 ILE A O 1
ATOM 677 N N . ASN A 1 86 ? -6.677 -1.068 9.295 1.00 97.12 86 ASN A N 1
ATOM 678 C CA . ASN A 1 86 ? -6.870 -0.163 10.428 1.00 97.12 86 ASN A CA 1
ATOM 679 C C . ASN A 1 86 ? -6.693 1.299 9.989 1.00 97.12 86 ASN A C 1
ATOM 681 O O . ASN A 1 86 ? -5.791 1.617 9.212 1.00 97.12 86 ASN A O 1
ATOM 685 N N . ALA A 1 87 ? -7.513 2.208 10.509 1.00 97.81 87 ALA A N 1
ATOM 686 C CA . ALA A 1 87 ? -7.377 3.632 10.229 1.00 97.81 87 ALA A CA 1
ATOM 687 C C . ALA A 1 87 ? -6.087 4.224 10.831 1.00 97.81 87 ALA A C 1
ATOM 689 O O . ALA A 1 87 ? -5.397 3.596 11.635 1.00 97.81 87 ALA A O 1
ATOM 690 N N . ASN A 1 88 ? -5.758 5.465 10.466 1.00 97.75 88 ASN A N 1
ATOM 691 C CA . ASN A 1 88 ? -4.622 6.185 11.060 1.00 97.75 88 ASN A CA 1
ATOM 692 C C . ASN A 1 88 ? -4.867 6.560 12.533 1.00 97.75 88 ASN A C 1
ATOM 694 O O . ASN A 1 88 ? -3.923 6.711 13.301 1.00 97.75 88 ASN A O 1
ATOM 698 N N . LYS A 1 89 ? -6.137 6.716 12.924 1.00 96.00 89 LYS A N 1
ATOM 699 C CA . LYS A 1 89 ? -6.57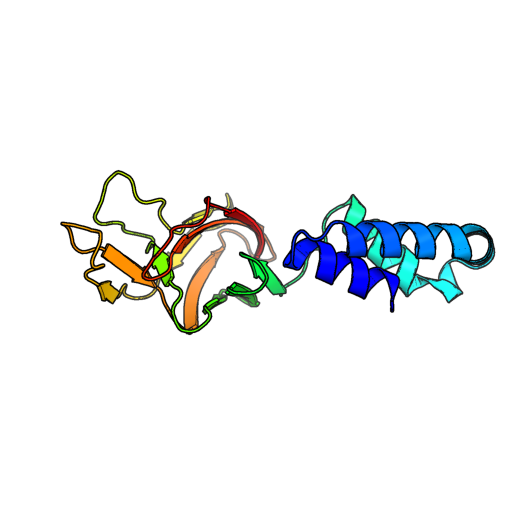4 6.867 14.313 1.00 96.00 89 LYS A CA 1
ATOM 700 C C . LYS A 1 89 ? -7.309 5.598 14.723 1.00 96.00 89 LYS A C 1
ATOM 702 O O . LYS A 1 89 ? -8.482 5.429 14.395 1.00 96.00 89 LYS A O 1
ATOM 707 N N . VAL A 1 90 ? -6.597 4.702 15.396 1.00 93.00 90 VAL A N 1
ATOM 708 C CA . VAL A 1 90 ? -7.156 3.448 15.913 1.00 93.00 90 VAL A CA 1
ATOM 709 C C . VAL A 1 90 ? -7.951 3.685 17.195 1.00 93.00 90 VAL A C 1
ATOM 711 O O . VAL A 1 90 ? -7.721 4.663 17.904 1.00 93.00 90 VAL A O 1
ATOM 714 N N . LEU A 1 91 ? -8.896 2.788 17.482 1.00 89.19 91 LEU A N 1
ATOM 715 C CA . LEU A 1 91 ? -9.688 2.821 18.719 1.00 89.19 91 LEU A CA 1
ATOM 716 C C . LEU A 1 91 ? -9.105 1.909 19.807 1.00 89.19 91 LEU A C 1
ATOM 718 O O . LEU A 1 91 ? -9.302 2.174 20.986 1.00 89.19 91 LEU A O 1
ATOM 722 N N . GLN A 1 92 ? -8.345 0.884 19.413 1.00 85.19 92 GLN A N 1
ATOM 723 C CA . GLN A 1 92 ? -7.774 -0.119 20.310 1.00 85.19 92 GLN A CA 1
ATOM 724 C C . GLN A 1 92 ? -6.251 0.010 20.359 1.00 85.19 92 GLN A C 1
ATOM 726 O O . GLN A 1 92 ? -5.606 0.237 19.334 1.00 85.19 92 GLN A O 1
ATOM 731 N N . LYS A 1 93 ? -5.657 -0.189 21.542 1.00 82.88 93 LYS A N 1
ATOM 732 C CA . LYS A 1 93 ? -4.198 -0.073 21.747 1.00 82.88 93 LYS A CA 1
ATOM 733 C C . LYS A 1 93 ? -3.381 -1.122 20.988 1.00 82.88 93 LYS A C 1
ATOM 735 O O . LYS A 1 93 ? -2.226 -0.871 20.669 1.00 82.88 93 LYS A O 1
ATOM 740 N N . SER A 1 94 ? -3.961 -2.290 20.725 1.00 84.56 94 SER A N 1
ATOM 741 C CA . SER A 1 94 ? -3.309 -3.397 20.017 1.00 84.56 94 SER A CA 1
ATOM 742 C C . SER A 1 94 ? -3.356 -3.262 18.491 1.00 84.56 94 SER A C 1
ATOM 744 O O . SER A 1 94 ? -2.668 -4.009 17.797 1.00 84.56 94 SER A O 1
ATOM 746 N N . SER A 1 95 ? -4.151 -2.334 17.946 1.00 89.06 95 SER A N 1
ATOM 747 C CA . SER A 1 95 ? -4.274 -2.149 16.500 1.00 89.06 95 SER A CA 1
ATOM 748 C C . SER A 1 95 ? -3.076 -1.397 15.925 1.00 89.06 95 SER A C 1
ATOM 750 O O . SER A 1 95 ? -2.702 -0.326 16.402 1.00 89.06 95 SER A O 1
ATOM 752 N N . ILE A 1 96 ? -2.525 -1.909 14.826 1.00 95.00 96 ILE A N 1
ATOM 753 C CA . ILE A 1 96 ? -1.474 -1.215 14.078 1.00 95.00 96 ILE A CA 1
ATOM 754 C C . ILE A 1 96 ? -2.115 -0.162 13.177 1.00 95.00 96 ILE A C 1
ATOM 756 O O . ILE A 1 96 ? -2.810 -0.515 12.226 1.00 95.00 96 ILE A O 1
ATOM 760 N N . ALA A 1 97 ? -1.888 1.118 13.472 1.00 97.31 97 ALA A N 1
ATOM 761 C CA . ALA A 1 97 ? -2.427 2.229 12.693 1.00 97.31 97 ALA A CA 1
ATOM 762 C C . ALA A 1 97 ? -1.833 2.287 11.278 1.00 97.31 97 ALA A C 1
ATOM 764 O O . 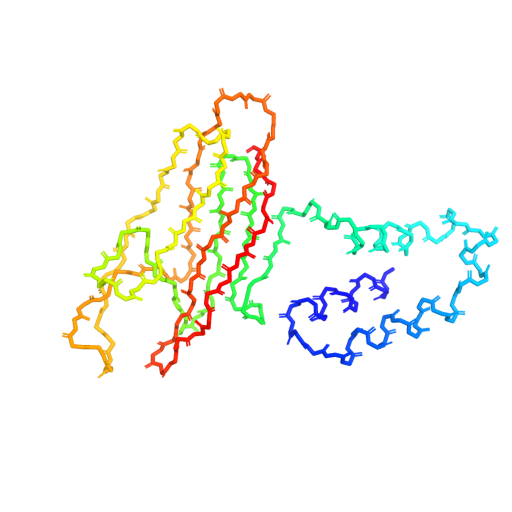ALA A 1 97 ? -0.641 2.041 11.078 1.00 97.31 97 ALA A O 1
ATOM 765 N N . THR A 1 98 ? -2.650 2.681 10.297 1.00 98.44 98 THR A N 1
ATOM 766 C CA . THR A 1 98 ? -2.122 3.018 8.968 1.00 98.44 98 THR A CA 1
ATOM 767 C C . THR A 1 98 ? -1.349 4.330 9.038 1.00 98.44 98 THR A C 1
ATOM 769 O O . THR A 1 98 ? -1.897 5.355 9.446 1.00 98.44 98 THR A O 1
ATOM 772 N N . GLN A 1 99 ? -0.086 4.311 8.616 1.00 98.12 99 GLN A N 1
ATOM 773 C CA . GLN A 1 99 ? 0.820 5.442 8.772 1.00 98.12 99 GLN A CA 1
ATOM 774 C C . GLN A 1 99 ? 1.732 5.604 7.556 1.00 98.12 99 GLN A C 1
ATOM 776 O O . GLN A 1 99 ? 2.446 4.675 7.186 1.00 98.12 99 GLN A O 1
ATOM 781 N N . LEU A 1 100 ? 1.740 6.799 6.966 1.00 97.50 100 LEU A N 1
ATOM 782 C CA . LEU A 1 100 ? 2.704 7.219 5.951 1.00 97.50 100 LEU A CA 1
ATOM 783 C C . LEU A 1 100 ? 3.732 8.163 6.587 1.00 97.50 100 LEU A C 1
ATOM 785 O O . LEU A 1 100 ? 3.364 9.219 7.100 1.00 97.50 100 LEU A O 1
ATOM 789 N N . LEU A 1 101 ? 5.007 7.775 6.559 1.00 96.62 101 LEU A N 1
ATOM 790 C CA . LEU A 1 101 ? 6.114 8.515 7.166 1.00 96.62 101 LEU A CA 1
ATOM 791 C C . LEU A 1 101 ? 7.180 8.894 6.143 1.00 96.62 101 LEU A C 1
ATOM 793 O O . LEU A 1 101 ? 7.601 8.055 5.353 1.00 96.62 101 LEU A O 1
ATOM 797 N N . SER A 1 102 ? 7.649 10.137 6.204 1.00 94.81 102 SER A N 1
ATOM 798 C CA . SER A 1 102 ? 8.821 10.644 5.490 1.00 94.81 102 SER A CA 1
ATOM 799 C C . SER A 1 102 ? 9.260 11.954 6.134 1.00 94.81 102 SER A C 1
ATOM 801 O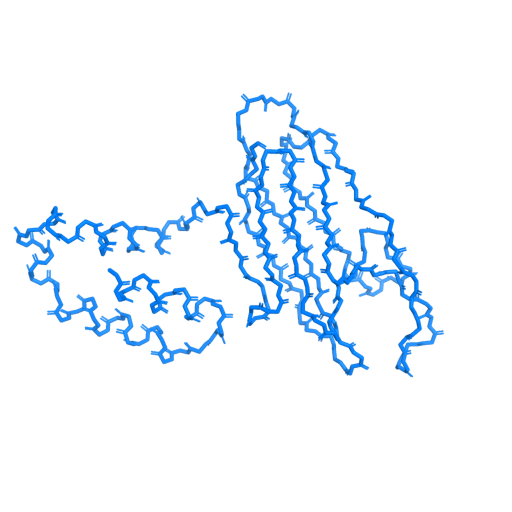 O . SER A 1 102 ? 8.407 12.748 6.535 1.00 94.81 102 SER A O 1
ATOM 803 N N . ASP A 1 103 ? 10.563 12.220 6.162 1.00 93.31 103 ASP A N 1
ATOM 804 C CA . ASP A 1 103 ? 11.102 13.477 6.692 1.00 93.31 103 ASP A CA 1
ATOM 805 C C . ASP A 1 103 ? 10.665 14.692 5.864 1.00 93.31 103 ASP A C 1
ATOM 807 O O . ASP A 1 103 ? 10.594 15.805 6.389 1.00 93.31 103 ASP A O 1
ATOM 811 N N . ASN A 1 104 ? 10.314 14.477 4.591 1.00 94.38 104 ASN A N 1
ATOM 812 C CA . ASN A 1 104 ? 9.860 15.526 3.682 1.00 94.38 104 ASN A CA 1
ATOM 813 C C . ASN A 1 104 ? 8.326 15.679 3.646 1.00 94.38 104 ASN A C 1
ATOM 815 O O . ASN A 1 104 ? 7.831 16.526 2.918 1.00 94.38 104 ASN A O 1
ATOM 819 N N . ILE A 1 105 ? 7.534 14.910 4.405 1.00 95.44 105 ILE A N 1
ATOM 820 C CA . ILE A 1 105 ? 6.083 15.166 4.495 1.00 95.44 105 ILE A CA 1
ATOM 821 C C . ILE A 1 105 ? 5.843 16.374 5.407 1.00 95.44 105 ILE A C 1
ATOM 823 O O . ILE A 1 105 ? 6.279 16.398 6.559 1.00 95.44 105 ILE A O 1
ATOM 827 N N . LYS A 1 106 ? 5.120 17.374 4.898 1.00 95.75 106 LYS A N 1
ATOM 828 C CA . LYS A 1 106 ? 4.664 18.546 5.655 1.00 95.75 106 LYS A CA 1
ATOM 829 C C . LYS A 1 106 ? 3.299 18.296 6.283 1.00 95.75 106 LYS A C 1
ATOM 831 O O . LYS A 1 106 ? 3.125 18.501 7.480 1.00 95.75 106 LYS A O 1
ATOM 836 N N . THR A 1 107 ? 2.334 17.841 5.487 1.00 96.19 107 THR A N 1
ATOM 837 C CA . THR A 1 107 ? 0.999 17.469 5.973 1.00 96.19 107 THR A CA 1
ATOM 838 C C . THR A 1 107 ? 0.525 16.175 5.337 1.00 96.19 107 THR A C 1
ATOM 840 O O . THR A 1 107 ? 0.909 15.833 4.219 1.00 96.19 107 THR A O 1
ATOM 843 N N . ILE A 1 108 ? -0.347 15.471 6.056 1.00 97.25 108 ILE A N 1
ATOM 844 C CA . ILE A 1 108 ? -1.091 14.334 5.533 1.00 97.25 108 ILE A CA 1
ATOM 845 C C . ILE A 1 108 ? -2.538 14.386 6.016 1.00 97.25 108 ILE A C 1
ATOM 847 O O . ILE A 1 108 ? -2.819 14.482 7.209 1.00 97.25 108 ILE A O 1
ATOM 851 N N . ASN A 1 109 ? -3.453 14.284 5.063 1.00 98.06 109 ASN A N 1
ATOM 852 C CA . ASN A 1 109 ? -4.887 14.258 5.264 1.00 98.06 109 ASN A CA 1
ATOM 853 C C . ASN A 1 109 ? -5.386 12.858 4.916 1.00 98.06 109 ASN A C 1
ATOM 855 O O . ASN A 1 109 ? -5.493 12.484 3.744 1.00 98.06 109 ASN A O 1
ATOM 859 N N . TYR A 1 110 ? -5.674 12.087 5.959 1.00 98.00 110 TYR A N 1
ATOM 860 C CA . TYR A 1 110 ? -6.346 10.801 5.832 1.00 98.00 110 TYR A CA 1
ATOM 861 C C . TYR A 1 110 ? -7.861 11.016 5.677 1.00 98.00 110 TYR A C 1
ATOM 863 O O . TYR A 1 110 ? -8.393 11.982 6.232 1.00 98.00 110 TYR A O 1
ATOM 871 N N . PRO A 1 111 ? -8.567 10.141 4.943 1.00 97.44 111 PRO A N 1
ATOM 872 C CA . PRO A 1 111 ? -10.012 10.232 4.804 1.00 97.44 111 PRO A CA 1
ATOM 873 C C . PRO A 1 111 ? -10.708 9.878 6.121 1.00 97.44 111 PRO A C 1
ATOM 875 O O . PRO A 1 111 ? -10.099 9.368 7.062 1.00 97.44 111 PRO A O 1
ATOM 878 N N . GLN A 1 112 ? -12.012 10.128 6.189 1.00 96.94 112 GLN A N 1
ATOM 879 C CA . GLN A 1 112 ? -12.805 9.718 7.341 1.00 96.94 112 GLN A CA 1
ATOM 880 C C . GLN A 1 112 ? -12.849 8.187 7.450 1.00 96.94 112 GLN A C 1
ATOM 882 O O . GLN A 1 112 ? -13.168 7.491 6.488 1.00 96.94 112 GLN A O 1
ATOM 887 N N . ALA A 1 113 ? -12.549 7.667 8.641 1.00 97.25 113 ALA A N 1
ATOM 888 C CA . ALA A 1 113 ? -12.609 6.237 8.918 1.00 97.25 113 ALA A CA 1
ATOM 889 C C . ALA A 1 113 ? -14.052 5.747 9.100 1.00 97.25 113 ALA A C 1
ATOM 891 O O . ALA A 1 113 ? -14.877 6.420 9.729 1.00 97.25 113 ALA A O 1
ATOM 892 N N . LYS A 1 114 ? -14.331 4.530 8.623 1.00 94.94 114 LYS A N 1
ATOM 893 C CA . LYS A 1 114 ? -15.559 3.798 8.948 1.00 94.94 114 LYS A CA 1
ATOM 894 C C . LYS A 1 114 ? -15.402 3.145 10.321 1.00 94.94 114 LYS A C 1
ATOM 896 O O . LYS A 1 114 ? -14.312 2.704 10.681 1.00 94.94 114 LYS A O 1
ATOM 901 N N . ARG A 1 115 ? -16.487 3.081 11.096 1.00 93.44 115 ARG A N 1
ATOM 902 C CA . ARG A 1 115 ? -16.516 2.346 12.368 1.00 93.44 115 ARG A CA 1
ATOM 903 C C . ARG A 1 115 ? -17.268 1.042 12.176 1.00 93.44 115 ARG A C 1
ATOM 905 O O . ARG A 1 115 ? -18.443 1.081 11.825 1.00 93.44 115 ARG A O 1
ATOM 912 N N . ILE A 1 116 ? -16.609 -0.080 12.428 1.00 88.44 116 ILE A N 1
ATOM 913 C CA . ILE A 1 116 ? -17.199 -1.412 12.274 1.00 88.44 116 ILE A CA 1
ATOM 914 C C . ILE A 1 116 ? -17.132 -2.196 13.583 1.00 88.44 116 ILE A C 1
ATOM 916 O O . ILE A 1 116 ? -16.234 -1.978 14.395 1.00 88.44 116 ILE A O 1
ATOM 920 N N . ASN A 1 117 ? -18.074 -3.119 13.763 1.00 83.69 117 ASN A N 1
ATOM 921 C CA . ASN A 1 117 ? -17.979 -4.183 14.759 1.00 83.69 117 ASN A CA 1
ATOM 922 C C . ASN A 1 117 ? -17.561 -5.456 14.030 1.00 83.69 117 ASN A C 1
ATOM 924 O O . ASN A 1 117 ? -18.220 -5.849 13.069 1.00 83.69 117 ASN A O 1
ATOM 928 N N . LEU A 1 118 ? -16.492 -6.100 14.486 1.0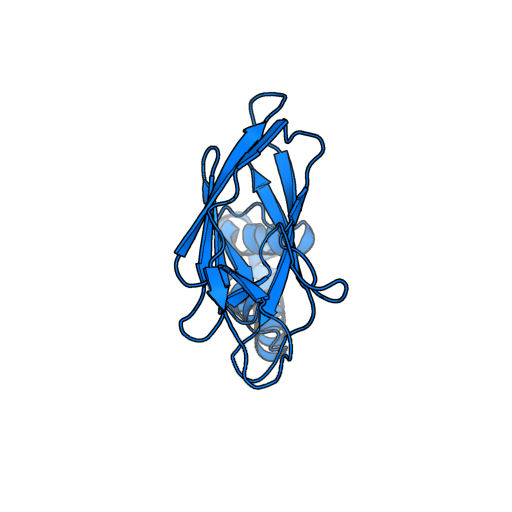0 73.12 118 LEU A N 1
ATOM 929 C CA . LEU A 1 118 ? -16.142 -7.441 14.027 1.00 73.12 118 LEU A CA 1
ATOM 930 C C . LEU A 1 118 ? -16.677 -8.451 15.034 1.00 73.12 118 LEU A C 1
ATOM 932 O O . LEU A 1 118 ? -16.609 -8.204 16.233 1.00 73.12 118 LEU A O 1
ATOM 936 N N . GLY A 1 119 ? -17.182 -9.592 14.559 1.00 67.50 119 GLY A N 1
ATOM 937 C CA . GLY A 1 119 ? -17.777 -10.614 15.432 1.00 67.50 119 GLY A CA 1
ATOM 938 C C . GLY A 1 119 ? -16.820 -11.160 16.501 1.00 67.50 119 GLY A C 1
ATOM 939 O O . GLY A 1 119 ? -17.272 -11.683 17.512 1.00 67.50 119 GLY A O 1
ATOM 940 N N . PHE A 1 120 ? -15.509 -11.000 16.302 1.00 66.69 120 PHE A N 1
ATOM 941 C CA . PHE A 1 120 ? -14.457 -11.404 17.238 1.00 66.69 120 PHE A CA 1
ATOM 942 C C . PHE A 1 120 ? -13.917 -10.261 18.120 1.00 66.69 120 PHE A C 1
ATOM 944 O O . PHE A 1 120 ? -13.076 -10.506 18.981 1.00 66.69 120 PHE A O 1
ATOM 951 N N . SER A 1 121 ? -14.351 -9.014 17.907 1.00 65.75 121 SER A N 1
ATOM 952 C CA . SER A 1 121 ? -13.875 -7.836 18.641 1.00 65.75 121 SER A CA 1
ATOM 953 C C . SER A 1 121 ? -14.972 -7.308 19.559 1.00 65.75 121 SER A C 1
ATOM 955 O O . 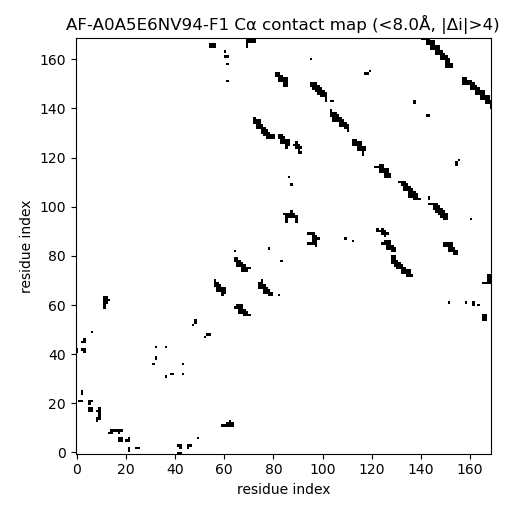SER A 1 121 ? -16.062 -6.980 19.097 1.00 65.75 121 SER A O 1
ATOM 957 N N . GLN A 1 122 ? -14.676 -7.175 20.854 1.00 67.25 122 GLN A N 1
ATOM 958 C CA . GLN A 1 122 ? -15.614 -6.580 21.816 1.00 67.25 122 GLN A CA 1
ATOM 959 C C . GLN A 1 122 ? -15.802 -5.071 21.593 1.00 67.25 122 GLN A C 1
ATOM 961 O O . GLN A 1 122 ? -16.848 -4.516 21.921 1.00 67.25 122 GLN A O 1
ATOM 966 N N . GLU A 1 123 ? -14.809 -4.408 20.994 1.00 75.25 123 GLU A N 1
ATOM 967 C CA . GLU A 1 123 ? -14.820 -2.968 20.742 1.00 75.25 123 GLU A CA 1
ATOM 968 C C . GLU A 1 123 ? -14.949 -2.646 19.247 1.00 75.25 123 GLU A C 1
ATOM 970 O O . GLU A 1 123 ? -14.506 -3.405 18.377 1.00 75.25 123 GLU A O 1
ATOM 975 N N . LYS A 1 124 ? -15.517 -1.471 18.944 1.00 86.94 124 LYS A N 1
ATOM 976 C CA . LYS A 1 124 ? -15.549 -0.913 17.584 1.00 86.94 124 LYS A CA 1
ATOM 977 C C . LYS A 1 124 ? -14.128 -0.742 17.050 1.00 86.94 124 LYS A C 1
ATOM 979 O O . LYS A 1 124 ? -13.232 -0.309 17.769 1.00 86.94 124 LYS A O 1
ATOM 984 N N . LEU A 1 125 ? -13.950 -0.987 15.759 1.00 90.44 125 LEU A N 1
ATOM 985 C CA . LEU A 1 125 ? -12.722 -0.698 15.026 1.00 90.44 125 LEU A CA 1
ATOM 986 C C . LEU A 1 125 ? -12.930 0.500 14.109 1.00 90.44 125 LEU A C 1
ATOM 988 O O . LEU A 1 125 ? -13.991 0.644 13.505 1.00 90.44 125 LEU A O 1
ATOM 992 N N . ALA A 1 126 ? -11.910 1.348 13.994 1.00 95.56 126 ALA A N 1
ATOM 993 C CA . ALA A 1 126 ? -11.841 2.385 12.972 1.00 95.56 126 ALA A CA 1
ATOM 994 C C . ALA A 1 126 ? -11.012 1.858 11.800 1.00 95.56 126 ALA A C 1
ATOM 996 O O . ALA A 1 126 ? -9.844 1.509 11.982 1.00 95.56 126 ALA A O 1
ATOM 997 N N . VAL A 1 127 ? -11.613 1.790 10.614 1.00 96.50 127 VAL A N 1
ATOM 998 C CA . VAL A 1 127 ? -11.036 1.105 9.454 1.00 96.50 127 VAL A CA 1
ATOM 999 C C . VAL A 1 127 ? -11.195 1.907 8.167 1.00 96.50 127 VAL A C 1
ATOM 1001 O O . VAL A 1 127 ? -12.032 2.810 8.061 1.00 96.50 127 VAL A O 1
ATOM 1004 N N . TYR A 1 128 ? -10.403 1.518 7.176 1.00 98.25 128 TYR A N 1
ATOM 1005 C CA . TYR A 1 128 ? -10.574 1.859 5.774 1.00 98.25 128 TYR A CA 1
ATOM 1006 C C . TYR A 1 128 ? -10.812 0.589 4.957 1.00 98.25 128 TYR A C 1
ATOM 1008 O O . TYR A 1 128 ? -10.122 -0.409 5.149 1.00 98.25 128 TYR A O 1
ATOM 1016 N N . ASP A 1 129 ? -11.750 0.637 4.026 1.00 96.94 129 ASP A N 1
ATOM 1017 C CA . ASP A 1 129 ? -12.100 -0.432 3.094 1.00 96.94 129 ASP A CA 1
ATOM 1018 C C . ASP A 1 129 ? -12.290 0.156 1.683 1.00 96.94 129 ASP A C 1
ATOM 1020 O O . ASP A 1 129 ? -12.204 1.370 1.481 1.00 96.94 129 ASP A O 1
ATOM 1024 N N . GLU A 1 130 ? -12.518 -0.713 0.697 1.00 96.75 130 GLU A N 1
ATOM 1025 C CA . GLU A 1 130 ? -12.771 -0.318 -0.694 1.00 96.75 130 GLU A CA 1
ATOM 1026 C C . GLU A 1 130 ? -11.679 0.623 -1.242 1.00 96.75 130 GLU A C 1
ATOM 1028 O O . GLU A 1 130 ? -10.491 0.306 -1.192 1.00 96.75 130 GLU A O 1
ATOM 1033 N N . LYS A 1 131 ? -12.050 1.773 -1.812 1.00 98.25 131 LYS A N 1
ATOM 1034 C CA . LYS A 1 131 ? -11.102 2.750 -2.347 1.00 98.25 131 LYS A CA 1
ATOM 1035 C C . LYS A 1 131 ? -10.974 3.939 -1.403 1.00 98.25 131 LYS A C 1
ATOM 1037 O O . LYS A 1 131 ? -11.949 4.641 -1.151 1.00 98.25 131 LYS A O 1
ATOM 1042 N N . ILE A 1 132 ? -9.745 4.235 -0.993 1.00 98.38 132 ILE A N 1
ATOM 1043 C CA . ILE A 1 132 ? -9.406 5.405 -0.176 1.00 98.38 132 ILE A CA 1
ATOM 1044 C C . ILE A 1 132 ? -8.265 6.212 -0.795 1.00 98.38 132 ILE A C 1
ATOM 1046 O O . ILE A 1 132 ? -7.440 5.678 -1.540 1.00 98.38 132 ILE A O 1
ATOM 1050 N N . THR A 1 133 ? -8.193 7.493 -0.435 1.00 98.38 133 THR A N 1
ATOM 1051 C CA . THR A 1 133 ? -7.135 8.409 -0.876 1.00 98.38 133 THR A CA 1
ATOM 1052 C C . THR A 1 133 ? -6.570 9.168 0.318 1.00 98.38 133 THR A C 1
ATOM 1054 O O . THR A 1 133 ? -7.318 9.815 1.047 1.00 98.38 133 THR A O 1
ATOM 1057 N N . PHE A 1 134 ? -5.251 9.121 0.496 1.00 96.38 134 PHE A N 1
ATOM 1058 C CA . PHE A 1 134 ? -4.504 10.004 1.391 1.00 96.38 134 PHE A CA 1
ATOM 1059 C C . PHE A 1 134 ? -4.006 11.188 0.573 1.00 96.38 134 PHE A C 1
ATOM 1061 O O . PHE A 1 134 ? -3.336 10.973 -0.434 1.00 96.38 134 PHE A O 1
ATOM 1068 N N . ASN A 1 135 ? -4.298 12.417 0.993 1.00 97.75 135 ASN A N 1
ATOM 1069 C CA . ASN A 1 135 ? -3.684 13.599 0.386 1.00 97.75 135 ASN A CA 1
ATOM 1070 C C . ASN A 1 135 ? -2.485 14.019 1.237 1.00 97.75 135 ASN A C 1
ATOM 1072 O O . ASN A 1 135 ? -2.588 14.020 2.462 1.00 97.75 135 ASN A O 1
ATOM 1076 N N . PHE A 1 136 ? -1.367 14.384 0.624 1.00 96.12 136 PHE A N 1
ATOM 1077 C CA . PHE A 1 136 ? -0.182 14.852 1.343 1.00 96.12 136 PHE A CA 1
ATOM 1078 C C . PHE A 1 136 ? 0.380 16.125 0.712 1.00 96.12 136 PHE A C 1
ATOM 1080 O O . PHE A 1 136 ? 0.061 16.457 -0.424 1.00 96.12 136 PHE A O 1
ATOM 1087 N N . SER A 1 137 ? 1.226 16.828 1.459 1.00 95.81 137 SER A N 1
ATOM 1088 C CA . SER A 1 137 ? 2.102 17.873 0.926 1.00 95.81 137 SER A CA 1
ATOM 1089 C C . SER A 1 137 ? 3.537 17.620 1.371 1.00 95.81 137 SER A C 1
ATOM 1091 O O . SER A 1 137 ? 3.762 17.058 2.451 1.00 95.81 137 SER A O 1
ATOM 1093 N N . LEU A 1 138 ? 4.503 18.012 0.542 1.00 95.12 138 LEU A N 1
ATOM 1094 C CA . LEU A 1 138 ? 5.926 17.921 0.866 1.00 95.12 138 LEU A CA 1
ATOM 1095 C C . LEU A 1 138 ? 6.446 19.254 1.435 1.00 95.12 138 LEU A C 1
ATOM 1097 O O . LEU A 1 138 ? 5.821 20.297 1.240 1.00 95.12 138 LEU A O 1
ATOM 1101 N N . LYS A 1 139 ? 7.545 19.223 2.198 1.00 93.56 139 LYS A N 1
ATOM 1102 C CA . LYS A 1 139 ? 8.215 20.437 2.697 1.00 93.56 139 LYS A CA 1
ATOM 1103 C C . LYS A 1 139 ? 8.948 21.132 1.551 1.00 93.56 139 LYS A C 1
ATOM 1105 O O . LYS A 1 139 ? 8.758 22.330 1.370 1.00 93.56 139 LYS A O 1
ATOM 1110 N N . ASP A 1 140 ? 9.681 20.342 0.766 1.00 86.81 140 ASP A N 1
ATOM 1111 C CA . ASP A 1 140 ? 10.411 20.764 -0.426 1.00 86.81 140 ASP A CA 1
ATOM 1112 C C . ASP A 1 140 ? 9.894 20.038 -1.681 1.00 86.81 140 ASP A C 1
ATOM 1114 O O . ASP A 1 140 ? 9.568 18.844 -1.654 1.00 86.81 140 ASP A O 1
ATOM 1118 N N . GLU A 1 141 ? 9.840 20.756 -2.805 1.00 72.19 141 GLU A N 1
ATOM 1119 C CA . GLU A 1 141 ? 9.244 20.294 -4.062 1.00 72.19 141 GLU A CA 1
ATOM 1120 C C . GLU A 1 141 ? 10.250 19.486 -4.896 1.00 72.19 141 GLU A C 1
ATOM 1122 O O . GLU A 1 141 ? 11.171 20.049 -5.496 1.00 72.19 141 GLU A O 1
ATOM 1127 N N . LYS A 1 142 ? 10.048 18.159 -4.945 1.00 80.38 142 LYS A N 1
ATOM 1128 C CA . LYS A 1 142 ? 10.229 17.317 -6.147 1.00 80.38 142 LYS A CA 1
ATOM 1129 C C . LYS A 1 142 ? 9.777 15.879 -5.893 1.00 80.38 142 LYS A C 1
ATOM 1131 O O . LYS A 1 142 ? 8.895 15.399 -6.593 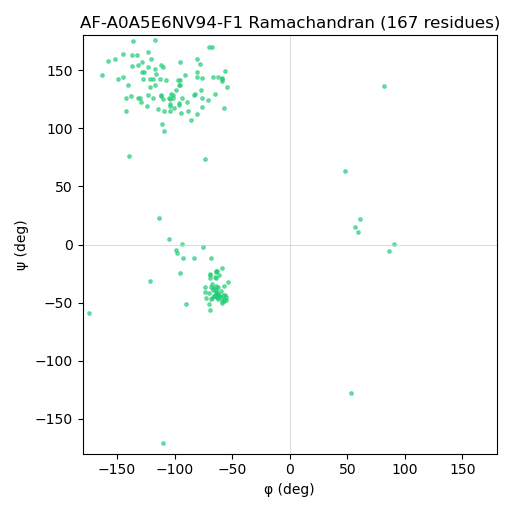1.00 80.38 142 LYS A O 1
ATOM 1136 N N . PHE A 1 143 ? 10.364 15.198 -4.908 1.00 86.12 143 PHE A N 1
ATOM 1137 C CA . PHE A 1 143 ? 10.056 13.802 -4.578 1.00 86.12 143 PHE A CA 1
ATOM 1138 C C . PHE A 1 143 ? 10.449 13.473 -3.130 1.00 86.12 143 PHE A C 1
ATOM 1140 O O . PHE A 1 143 ? 11.326 14.120 -2.559 1.00 86.12 143 PHE A O 1
ATOM 1147 N N . ALA A 1 144 ? 9.855 12.433 -2.545 1.00 90.56 144 ALA A N 1
ATOM 1148 C CA . ALA A 1 144 ? 10.280 11.888 -1.256 1.00 90.56 144 ALA A CA 1
ATOM 1149 C C . ALA A 1 144 ? 10.124 10.367 -1.210 1.00 90.56 144 ALA A C 1
ATOM 1151 O O . ALA A 1 144 ? 9.158 9.822 -1.738 1.00 90.56 144 ALA A O 1
ATOM 1152 N N . LEU A 1 145 ? 11.042 9.670 -0.539 1.00 91.75 145 LEU A N 1
ATOM 1153 C CA . LEU A 1 145 ? 10.789 8.288 -0.142 1.00 91.75 145 LEU A CA 1
ATOM 1154 C C . LEU A 1 145 ? 9.973 8.292 1.146 1.00 91.75 145 LEU A C 1
ATOM 1156 O O . LEU A 1 145 ? 10.325 8.969 2.113 1.00 91.75 145 LEU A O 1
ATOM 1160 N N . ALA A 1 146 ? 8.882 7.538 1.146 1.00 93.62 146 ALA A N 1
ATOM 1161 C CA . ALA A 1 146 ? 8.016 7.382 2.297 1.00 93.62 146 ALA A CA 1
ATOM 1162 C C . ALA A 1 146 ? 7.799 5.913 2.631 1.00 93.62 146 ALA A C 1
ATOM 1164 O O . ALA A 1 146 ? 7.764 5.048 1.757 1.00 93.62 146 ALA A O 1
ATOM 1165 N N . LYS A 1 147 ? 7.614 5.644 3.917 1.00 96.00 147 LYS A N 1
ATOM 1166 C CA . LYS A 1 147 ? 7.287 4.332 4.454 1.00 96.00 147 LYS A CA 1
ATOM 1167 C C . LYS A 1 147 ? 5.809 4.301 4.816 1.00 96.00 147 LYS A C 1
ATOM 1169 O O . LYS A 1 147 ? 5.380 5.025 5.711 1.0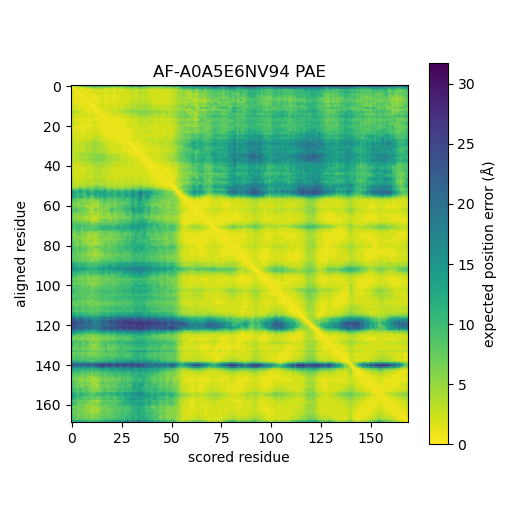0 96.00 147 LYS A O 1
ATOM 1174 N N . LEU A 1 148 ? 5.043 3.471 4.117 1.00 97.12 148 LEU A N 1
ATOM 1175 C CA . LEU A 1 148 ? 3.656 3.158 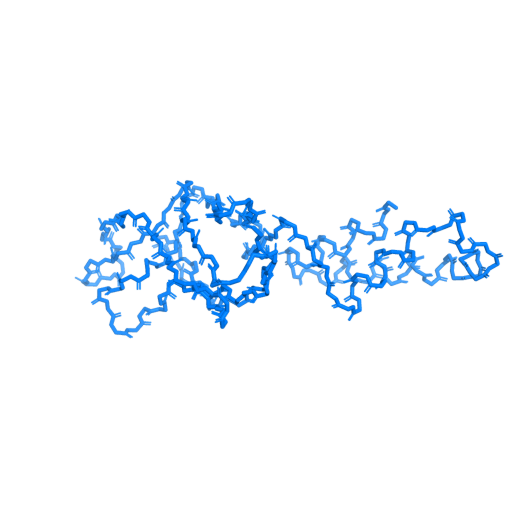4.434 1.00 97.12 148 LEU A CA 1
ATOM 1176 C C . LEU A 1 148 ? 3.611 1.887 5.286 1.00 97.12 148 LEU A C 1
ATOM 1178 O O . LEU A 1 148 ? 3.943 0.805 4.805 1.00 97.12 148 LEU A O 1
ATOM 1182 N N . THR A 1 149 ? 3.192 2.023 6.538 1.00 98.25 149 THR A N 1
ATOM 1183 C CA . THR A 1 149 ? 2.864 0.904 7.426 1.00 98.25 149 THR A CA 1
ATOM 1184 C C . THR A 1 149 ? 1.355 0.715 7.433 1.00 98.25 149 THR A C 1
ATOM 1186 O O . THR A 1 149 ? 0.616 1.689 7.575 1.00 98.25 149 THR A O 1
ATOM 1189 N N . LEU A 1 150 ? 0.892 -0.521 7.278 1.00 97.75 150 LEU A N 1
ATOM 1190 C CA . LEU A 1 150 ? -0.524 -0.871 7.355 1.00 97.75 150 LEU A CA 1
ATOM 1191 C C . LEU A 1 150 ? -0.699 -2.317 7.825 1.00 97.75 150 LEU A C 1
ATOM 1193 O O . LEU A 1 150 ? 0.226 -3.126 7.733 1.00 97.75 150 LEU A O 1
ATOM 1197 N N . GLN A 1 151 ? -1.886 -2.627 8.340 1.00 97.06 151 GLN A N 1
ATOM 1198 C CA . GLN A 1 151 ? -2.294 -3.980 8.704 1.00 97.06 151 GLN A CA 1
ATOM 1199 C C . GLN A 1 151 ? -3.643 -4.286 8.069 1.00 97.06 151 GLN A C 1
ATOM 1201 O O . GLN A 1 151 ? -4.595 -3.546 8.311 1.00 97.06 151 GLN A O 1
ATOM 1206 N N . ALA A 1 152 ? -3.718 -5.354 7.272 1.00 96.38 152 ALA A N 1
ATOM 1207 C CA . ALA A 1 152 ? -4.970 -5.806 6.677 1.00 96.38 152 ALA A CA 1
ATOM 1208 C C . ALA A 1 152 ? -5.637 -6.899 7.508 1.00 96.38 152 ALA A C 1
ATOM 1210 O O . ALA A 1 152 ? -4.995 -7.860 7.939 1.00 96.38 152 ALA A O 1
ATOM 1211 N N . CYS A 1 153 ? -6.947 -6.769 7.655 1.00 93.44 153 CYS A N 1
ATOM 1212 C CA . CYS A 1 153 ? -7.810 -7.729 8.314 1.00 93.44 153 CYS A CA 1
ATOM 1213 C C . CYS A 1 153 ? -9.037 -8.020 7.443 1.00 93.44 153 CYS A C 1
ATOM 1215 O O . CYS A 1 153 ? -9.460 -7.210 6.617 1.00 93.44 153 CYS A O 1
ATOM 1217 N N . SER A 1 154 ? -9.602 -9.199 7.643 1.00 92.44 154 SER A N 1
ATOM 1218 C CA . SER A 1 154 ? -10.918 -9.610 7.156 1.00 92.44 154 SER A CA 1
ATOM 1219 C C . SER A 1 154 ? -11.881 -9.724 8.341 1.00 92.44 154 SER A C 1
ATOM 1221 O O . SER A 1 154 ? -11.550 -9.354 9.468 1.00 92.44 154 SER A O 1
ATOM 1223 N N . ASP A 1 155 ? -13.068 -10.273 8.109 1.00 87.19 155 ASP A N 1
ATOM 1224 C CA . ASP A 1 155 ? -14.013 -10.669 9.155 1.00 87.19 155 ASP A CA 1
ATOM 1225 C C . ASP A 1 155 ? -13.538 -11.868 10.000 1.00 87.19 155 ASP A C 1
ATOM 1227 O O . ASP A 1 155 ? -14.131 -12.149 11.040 1.00 87.19 155 ASP A O 1
ATOM 1231 N N . LYS A 1 156 ? -12.471 -12.561 9.579 1.00 87.38 156 LYS A N 1
ATOM 1232 C CA . LYS A 1 156 ? -11.993 -13.807 10.206 1.00 87.38 156 LYS A CA 1
ATOM 1233 C C . LYS A 1 156 ? -10.559 -13.751 10.712 1.00 87.38 156 LYS A C 1
ATOM 1235 O O . LYS A 1 156 ? -10.216 -14.464 11.648 1.00 87.38 156 LYS A O 1
ATOM 1240 N N . VAL A 1 157 ? -9.700 -12.972 10.061 1.00 89.56 157 VAL A N 1
ATOM 1241 C CA . VAL A 1 157 ? -8.258 -12.976 10.336 1.00 89.56 157 VAL A CA 1
ATOM 1242 C C . VAL A 1 157 ? -7.635 -11.612 10.093 1.00 89.56 157 VAL A C 1
ATOM 1244 O O . VAL A 1 157 ? -7.969 -10.938 9.119 1.00 89.56 157 VAL A O 1
ATOM 1247 N N . CYS A 1 158 ? -6.679 -11.251 10.946 1.00 90.12 158 CYS A N 1
ATOM 1248 C CA . CYS A 1 158 ? -5.735 -10.169 10.705 1.00 90.12 158 CYS A CA 1
ATOM 1249 C C . CYS A 1 158 ? -4.394 -10.742 10.257 1.00 90.12 158 CYS A C 1
ATOM 1251 O O . CYS A 1 158 ? -3.828 -11.618 10.911 1.00 90.12 158 CYS A O 1
ATOM 1253 N N . LEU A 1 159 ? -3.877 -10.232 9.144 1.00 93.25 159 LEU A N 1
ATOM 1254 C CA . LEU A 1 159 ? -2.545 -10.578 8.668 1.00 93.25 159 LEU A CA 1
ATOM 1255 C C . LEU A 1 159 ? -1.487 -9.760 9.432 1.00 93.25 159 LEU A C 1
ATOM 1257 O O . LEU A 1 159 ? -1.805 -8.711 10.008 1.00 93.25 159 LEU A O 1
ATOM 1261 N N . PRO A 1 160 ? -0.219 -10.206 9.453 1.00 94.62 160 PRO A N 1
ATOM 1262 C CA . PRO A 1 160 ? 0.870 -9.420 10.021 1.00 94.62 160 PRO A CA 1
ATOM 1263 C C . PRO A 1 160 ? 0.978 -8.030 9.367 1.00 94.62 160 PRO A C 1
ATOM 1265 O O . PRO A 1 160 ? 0.656 -7.876 8.185 1.00 94.62 160 PRO A O 1
ATOM 1268 N N . PRO A 1 161 ? 1.435 -6.996 10.089 1.00 96.81 161 PRO A N 1
ATOM 1269 C CA . PRO A 1 161 ? 1.642 -5.678 9.499 1.00 96.81 161 PRO A CA 1
ATOM 1270 C C . PRO A 1 161 ? 2.696 -5.725 8.383 1.00 96.81 161 PRO A C 1
ATOM 1272 O O . PRO A 1 161 ? 3.681 -6.458 8.472 1.00 96.81 161 PRO A O 1
ATOM 1275 N N . GLN A 1 162 ? 2.500 -4.921 7.338 1.00 96.19 162 GLN A N 1
ATOM 1276 C CA . GLN A 1 162 ? 3.457 -4.751 6.243 1.00 96.19 162 GLN A CA 1
ATOM 1277 C C . GLN A 1 162 ? 3.986 -3.317 6.196 1.00 96.19 162 GLN A C 1
ATOM 1279 O O . GLN A 1 162 ? 3.279 -2.360 6.514 1.00 96.19 162 GLN A O 1
ATOM 1284 N N . GLN A 1 163 ? 5.248 -3.184 5.784 1.00 95.56 163 GLN A N 1
ATOM 1285 C CA . GLN A 1 163 ? 5.932 -1.911 5.576 1.00 95.56 163 GLN A CA 1
ATOM 1286 C C . GLN A 1 163 ? 6.339 -1.800 4.111 1.00 95.56 163 GLN A C 1
ATOM 1288 O O . GLN A 1 163 ? 6.993 -2.690 3.572 1.00 95.56 163 GLN A O 1
ATOM 1293 N N . ILE A 1 164 ? 5.932 -0.713 3.467 1.00 92.75 164 ILE A N 1
ATOM 1294 C CA . ILE A 1 164 ? 6.007 -0.553 2.018 1.00 92.75 164 ILE A CA 1
ATOM 1295 C C . ILE A 1 164 ? 6.669 0.782 1.710 1.00 92.75 164 ILE A C 1
ATOM 1297 O O . ILE A 1 164 ? 6.215 1.826 2.175 1.00 92.75 164 ILE A O 1
ATOM 1301 N N . THR A 1 165 ? 7.729 0.755 0.908 1.00 92.38 165 THR A N 1
ATOM 1302 C CA . THR A 1 165 ? 8.387 1.977 0.438 1.00 92.38 165 THR A CA 1
ATOM 1303 C C . THR A 1 165 ? 7.651 2.535 -0.776 1.00 92.38 165 THR A C 1
ATOM 1305 O O . THR A 1 165 ? 7.410 1.822 -1.751 1.00 92.38 165 THR A O 1
ATOM 1308 N N . LEU A 1 166 ? 7.314 3.821 -0.725 1.00 92.56 166 LEU A N 1
ATOM 1309 C CA . LEU A 1 166 ? 6.652 4.571 -1.787 1.00 92.56 166 LEU A CA 1
ATOM 1310 C C . LEU A 1 166 ? 7.514 5.758 -2.211 1.00 92.56 166 LEU A C 1
ATOM 1312 O O . LEU A 1 166 ? 8.120 6.423 -1.374 1.00 92.56 166 LEU A O 1
ATOM 1316 N N . LEU A 1 167 ? 7.515 6.049 -3.512 1.00 91.69 167 LEU A N 1
ATOM 1317 C CA . LEU A 1 167 ? 7.987 7.327 -4.032 1.00 91.69 167 LEU A CA 1
ATOM 1318 C C . LEU A 1 167 ? 6.812 8.310 -4.045 1.00 91.69 167 LEU A C 1
ATOM 1320 O O . LEU A 1 167 ? 5.850 8.096 -4.782 1.00 91.69 167 LEU A O 1
ATOM 1324 N N . LEU A 1 168 ? 6.888 9.361 -3.238 1.00 91.88 168 LEU A N 1
ATOM 1325 C CA . LEU A 1 168 ? 5.957 10.487 -3.217 1.00 91.88 168 LEU A CA 1
ATOM 1326 C C . LEU A 1 168 ? 6.443 11.580 -4.161 1.00 91.88 168 LEU A C 1
ATOM 1328 O O . LEU A 1 168 ? 7.652 11.759 -4.322 1.00 91.88 168 LEU A O 1
ATOM 1332 N N . ASN A 1 169 ? 5.504 12.282 -4.785 1.00 87.75 169 ASN A N 1
ATOM 1333 C CA . ASN A 1 169 ? 5.762 13.317 -5.775 1.00 87.75 169 ASN A CA 1
ATOM 1334 C C . ASN A 1 169 ? 4.621 14.323 -5.853 1.00 87.75 169 ASN A C 1
ATOM 1336 O O . ASN A 1 169 ? 3.556 14.054 -5.261 1.00 87.75 169 ASN A O 1
#

pLDDT: mean 91.13, std 7.52, range [65.75, 98.5]

Mean predicted aligned error: 6.7 Å